Protein AF-A0A8B6CR04-F1 (afdb_monomer_lite)

Organism: Mytilus galloprovincialis (NCBI:txid29158)

Foldseek 3Di:
DLVVQQPHEAAEDAPACVQPCVPPDPPDPDADEFEQVNQVRVLRHLYQEYAPEQNQYAYYDQCGPQPRPQLLSYQEYHHYNYAYDCPDPRSVVSVVVSVVRNVNHNYDHHYHHDCVSVVVVVVVVVVVVVPDD

Sequence (133 aa):
MLSSYSGKTLDIINLRGLNCPRFNSDKYPFVLTVTKDMMKYLKTVCVETLDLSDNGIVDFEENSLLSFYRPECIKHLYFKGNRFAFSKGRQIDELNTFFNKSIALKTFDYSFIPVRYWLEENAVHHNEHNSYF

InterPro domains:
  IPR001611 Leucine-rich repeat [PS51450] (46-67)

Radius of gyration: 16.38 Å; chains: 1; bounding box: 49×38×37 Å

pLDDT: mean 79.01, std 19.61, range [37.59, 98.31]

Structure (mmCIF, N/CA/C/O backbone):
data_AF-A0A8B6CR04-F1
#
_entry.id   AF-A0A8B6CR04-F1
#
loop_
_atom_site.group_PDB
_atom_site.id
_atom_site.type_symbol
_atom_site.label_atom_id
_atom_site.label_alt_id
_atom_site.label_comp_id
_atom_site.label_asym_id
_atom_site.label_entity_id
_atom_site.label_seq_id
_atom_site.pdbx_PDB_ins_code
_atom_site.Cartn_x
_atom_site.Cartn_y
_atom_site.Cartn_z
_atom_site.occupancy
_atom_site.B_iso_or_equiv
_atom_site.auth_seq_id
_atom_site.auth_comp_id
_atom_site.auth_asym_id
_atom_site.auth_atom_id
_atom_site.pdbx_PDB_model_num
ATOM 1 N N . MET A 1 1 ? -18.516 -7.086 -10.761 1.00 53.84 1 MET A N 1
ATOM 2 C CA . MET A 1 1 ? -18.515 -7.989 -9.587 1.00 53.84 1 MET A CA 1
ATOM 3 C C . MET A 1 1 ? -18.189 -7.278 -8.268 1.00 53.84 1 MET A C 1
ATOM 5 O O . MET A 1 1 ? -18.825 -7.608 -7.284 1.00 53.84 1 MET A O 1
ATOM 9 N N . LEU A 1 2 ? -17.300 -6.269 -8.217 1.00 52.94 2 LEU A N 1
ATOM 10 C CA . LEU A 1 2 ? -17.038 -5.504 -6.975 1.00 52.94 2 LEU A CA 1
ATOM 11 C C . LEU A 1 2 ? -18.109 -4.452 -6.612 1.00 52.94 2 LEU A C 1
ATOM 13 O O . LEU A 1 2 ? -18.247 -4.100 -5.445 1.00 52.94 2 LEU A O 1
ATOM 17 N N . SER A 1 3 ? -18.910 -3.979 -7.575 1.00 57.25 3 SER A N 1
ATOM 18 C CA . SER A 1 3 ? -19.979 -2.989 -7.337 1.00 57.25 3 SER A CA 1
ATOM 19 C C . SER A 1 3 ? -21.050 -3.457 -6.342 1.00 57.25 3 SER A C 1
ATOM 21 O O . SER A 1 3 ? -21.649 -2.636 -5.655 1.00 57.25 3 SER A O 1
ATOM 23 N N . SER A 1 4 ? -21.258 -4.771 -6.215 1.00 57.81 4 SER A N 1
ATOM 24 C CA . SER A 1 4 ? -22.208 -5.387 -5.277 1.00 57.81 4 SER A CA 1
ATOM 25 C C . SER A 1 4 ? -21.787 -5.286 -3.802 1.00 57.81 4 SER A C 1
ATOM 27 O O . SER A 1 4 ? -22.583 -5.606 -2.921 1.00 57.81 4 SER A O 1
ATOM 29 N N . TYR A 1 5 ? -20.554 -4.847 -3.529 1.00 60.06 5 TYR A N 1
ATOM 30 C CA . TYR A 1 5 ? -20.002 -4.678 -2.180 1.00 60.06 5 TYR A CA 1
ATOM 31 C C . TYR A 1 5 ? -19.944 -3.213 -1.733 1.00 60.06 5 TYR A C 1
ATOM 33 O O . TYR A 1 5 ? -19.419 -2.913 -0.663 1.00 60.06 5 TYR A O 1
ATOM 41 N N . SER A 1 6 ? -20.517 -2.296 -2.519 1.00 53.75 6 SER A N 1
ATOM 42 C CA . SER A 1 6 ? -20.667 -0.897 -2.119 1.00 53.75 6 SER A CA 1
ATOM 43 C C . SER A 1 6 ? -21.436 -0.806 -0.793 1.00 53.75 6 SER A C 1
ATOM 45 O O . SER A 1 6 ? -22.587 -1.231 -0.711 1.00 53.75 6 SER A O 1
ATOM 47 N N . GLY A 1 7 ? -20.793 -0.272 0.249 1.00 58.25 7 GLY A N 1
ATOM 48 C CA . GLY A 1 7 ? -21.368 -0.134 1.594 1.00 58.25 7 GLY A CA 1
ATOM 49 C C . GLY A 1 7 ? -21.205 -1.347 2.520 1.00 58.25 7 GLY A C 1
ATOM 50 O O . GLY A 1 7 ? -21.693 -1.301 3.646 1.00 58.25 7 GLY A O 1
ATOM 51 N N . LYS A 1 8 ? -20.519 -2.414 2.089 1.00 69.25 8 LYS A N 1
ATOM 52 C CA . LYS A 1 8 ? -20.172 -3.564 2.939 1.00 69.25 8 LYS A CA 1
ATOM 53 C C . LYS A 1 8 ? -18.680 -3.566 3.262 1.00 69.25 8 LYS A C 1
ATOM 55 O O . LYS A 1 8 ? -17.863 -3.217 2.411 1.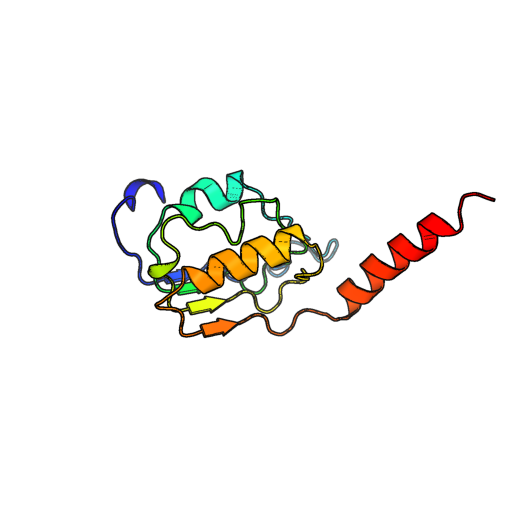00 69.25 8 LYS A O 1
ATOM 60 N N . THR A 1 9 ? -18.344 -3.988 4.478 1.00 79.75 9 THR A N 1
ATOM 61 C CA . THR A 1 9 ? -16.960 -4.281 4.856 1.00 79.75 9 THR A CA 1
ATOM 62 C C . THR A 1 9 ? -16.569 -5.647 4.306 1.00 79.75 9 THR A C 1
ATOM 64 O O . THR A 1 9 ? -17.324 -6.609 4.453 1.00 79.75 9 THR A O 1
ATOM 67 N N . LEU A 1 10 ? -15.417 -5.726 3.648 1.00 88.19 10 LEU A N 1
ATOM 68 C CA . LEU A 1 10 ? -14.794 -6.979 3.235 1.00 88.19 10 LEU A CA 1
ATOM 69 C C . LEU A 1 10 ? -13.610 -7.295 4.142 1.00 88.19 10 LEU A C 1
ATOM 71 O O . LEU A 1 10 ? -12.772 -6.432 4.391 1.00 88.19 10 LEU A O 1
ATOM 75 N N . ASP A 1 11 ? -13.499 -8.548 4.571 1.00 91.75 11 ASP A N 1
ATOM 76 C CA . ASP A 1 11 ? -12.387 -8.966 5.427 1.00 91.75 11 ASP A CA 1
ATOM 77 C C . ASP A 1 11 ? -11.064 -8.941 4.649 1.00 91.75 11 ASP A C 1
ATOM 79 O O . ASP A 1 11 ? -10.075 -8.360 5.095 1.00 91.75 11 ASP A O 1
ATOM 83 N N . ILE A 1 12 ? -11.051 -9.536 3.451 1.00 93.38 12 ILE A N 1
ATOM 84 C CA . ILE A 1 12 ? -9.856 -9.676 2.615 1.00 93.38 12 ILE A CA 1
ATOM 85 C C . ILE A 1 12 ? -10.182 -9.403 1.145 1.00 93.38 12 ILE A C 1
ATOM 87 O O . ILE A 1 12 ? -11.117 -9.968 0.576 1.00 93.38 12 ILE A O 1
ATOM 91 N N . ILE A 1 13 ? -9.322 -8.613 0.506 1.00 92.31 13 ILE A N 1
ATOM 92 C CA . ILE A 1 13 ? -9.114 -8.604 -0.940 1.00 92.31 13 ILE A CA 1
ATOM 93 C C . ILE A 1 13 ? -7.669 -9.038 -1.186 1.00 92.31 13 ILE A C 1
ATOM 95 O O . ILE A 1 13 ? -6.726 -8.336 -0.825 1.00 92.31 13 ILE A O 1
ATOM 99 N N . ASN A 1 14 ? -7.501 -10.205 -1.804 1.00 91.62 14 ASN A N 1
ATOM 100 C CA . ASN A 1 14 ? -6.194 -10.754 -2.137 1.00 91.62 14 ASN A CA 1
ATOM 101 C C . ASN A 1 14 ? -6.006 -10.757 -3.655 1.00 91.62 14 ASN A C 1
ATOM 103 O O . ASN A 1 14 ? -6.642 -11.534 -4.365 1.00 91.62 14 ASN A O 1
ATOM 107 N N . LEU A 1 15 ? -5.135 -9.873 -4.134 1.00 91.06 15 LEU A N 1
ATOM 108 C CA . LEU A 1 15 ? -4.731 -9.752 -5.533 1.00 91.06 15 LEU A CA 1
ATOM 109 C C . LEU A 1 15 ? -3.242 -10.081 -5.691 1.00 91.06 15 LEU A C 1
ATOM 111 O O . LEU A 1 15 ? -2.597 -9.612 -6.627 1.00 91.06 15 LEU A O 1
ATOM 115 N N . ARG A 1 16 ? -2.670 -10.857 -4.767 1.00 89.94 16 ARG A N 1
ATOM 116 C CA . ARG A 1 16 ? -1.260 -11.226 -4.788 1.00 89.94 16 ARG A CA 1
ATOM 117 C C . ARG A 1 16 ? -0.906 -12.013 -6.044 1.00 89.94 16 ARG A C 1
ATOM 119 O O . ARG A 1 16 ? -1.552 -13.011 -6.357 1.00 89.94 16 ARG A O 1
ATOM 126 N N . GLY A 1 17 ? 0.173 -11.610 -6.711 1.00 84.69 17 GLY A N 1
ATOM 127 C CA . GLY A 1 17 ? 0.755 -12.374 -7.812 1.00 84.69 17 GLY A CA 1
ATOM 128 C C . GLY A 1 17 ? -0.160 -12.555 -9.023 1.00 84.69 17 GLY A C 1
ATOM 129 O O . GLY A 1 17 ? 0.092 -13.451 -9.827 1.00 84.69 17 GLY A O 1
ATOM 130 N N . LEU A 1 18 ? -1.195 -11.722 -9.191 1.00 80.69 18 LEU A N 1
ATOM 131 C CA . LEU A 1 18 ? -2.033 -11.751 -10.395 1.00 80.69 18 LEU A CA 1
ATOM 132 C C . LEU A 1 18 ? -1.219 -11.459 -11.654 1.00 80.69 18 LEU A C 1
ATOM 134 O O . LEU A 1 18 ? -1.527 -11.968 -12.726 1.00 80.69 18 LEU A O 1
ATOM 138 N N . ASN A 1 19 ? -0.155 -10.673 -11.504 1.00 71.12 19 ASN A N 1
ATOM 139 C CA . ASN A 1 19 ? 0.769 -10.333 -12.576 1.00 71.12 19 ASN A CA 1
ATOM 140 C C . ASN A 1 19 ? 2.071 -11.170 -12.534 1.00 71.12 19 ASN A C 1
ATOM 142 O O . ASN A 1 19 ? 3.114 -10.736 -13.021 1.00 71.12 19 ASN A O 1
ATOM 146 N N . CYS A 1 20 ? 2.050 -12.350 -11.895 1.00 60.69 20 CYS A N 1
ATOM 147 C CA . CYS A 1 20 ? 3.226 -13.207 -11.723 1.00 60.69 20 CYS A CA 1
ATOM 148 C C . CYS A 1 20 ? 3.532 -14.041 -12.993 1.00 60.69 20 CYS A C 1
ATOM 150 O O . CYS A 1 20 ? 2.633 -14.694 -13.531 1.00 60.69 20 CYS A O 1
ATOM 152 N N . PRO A 1 21 ? 4.805 -14.129 -13.436 1.00 52.44 21 PRO A N 1
ATOM 153 C CA . PRO A 1 21 ? 5.215 -14.842 -14.656 1.00 52.44 21 PRO A CA 1
ATOM 154 C C . PRO A 1 21 ? 4.994 -16.362 -14.640 1.00 52.44 21 PRO A C 1
ATOM 156 O O . PRO A 1 21 ? 5.101 -16.998 -15.683 1.00 52.44 21 PRO A O 1
ATOM 159 N N . ARG A 1 22 ? 4.597 -16.974 -13.511 1.00 51.34 22 ARG A N 1
ATOM 160 C CA . ARG A 1 22 ? 4.182 -18.392 -13.510 1.00 51.34 22 ARG A CA 1
ATOM 161 C C . ARG A 1 22 ? 3.010 -18.682 -14.463 1.00 51.34 22 ARG A C 1
ATOM 163 O O . ARG A 1 22 ? 2.801 -19.843 -14.795 1.00 51.34 22 ARG A O 1
ATOM 170 N N . PHE A 1 23 ? 2.280 -17.656 -14.910 1.00 48.47 23 PHE A N 1
ATOM 171 C CA . PHE A 1 23 ? 1.161 -17.776 -15.848 1.00 48.47 23 PHE A CA 1
ATOM 172 C C . PHE A 1 23 ? 1.411 -17.161 -17.238 1.00 48.47 23 PHE A C 1
ATOM 174 O O . PHE A 1 23 ? 0.575 -17.356 -18.112 1.00 48.47 23 PHE A O 1
ATOM 181 N N . ASN A 1 24 ? 2.528 -16.457 -17.479 1.00 46.66 24 ASN A N 1
ATOM 182 C CA . ASN A 1 24 ? 2.846 -15.844 -18.777 1.00 46.66 24 ASN 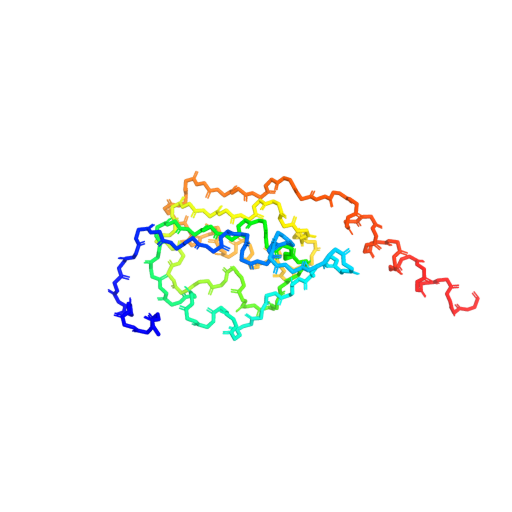A CA 1
ATOM 183 C C . ASN A 1 24 ? 4.369 -15.790 -19.010 1.00 46.66 24 ASN A C 1
ATOM 185 O O . ASN A 1 24 ? 5.117 -15.315 -18.163 1.00 46.66 24 ASN A O 1
ATOM 189 N N . SER A 1 25 ? 4.794 -16.285 -20.176 1.00 45.66 25 SER A N 1
ATOM 190 C CA . SER A 1 25 ? 6.168 -16.626 -20.593 1.00 45.66 25 SER A CA 1
ATOM 191 C C . SER A 1 25 ? 7.294 -15.643 -20.220 1.00 45.66 25 SER A C 1
ATOM 193 O O . SER A 1 25 ? 7.130 -14.430 -20.342 1.00 45.66 25 SER A O 1
ATOM 195 N N . ASP A 1 26 ? 8.480 -16.204 -19.948 1.00 48.88 26 ASP A N 1
ATOM 196 C CA . ASP A 1 26 ? 9.747 -15.621 -19.445 1.00 48.88 26 ASP A CA 1
ATOM 197 C C . ASP A 1 26 ? 10.379 -14.436 -20.213 1.00 48.88 26 ASP A C 1
ATOM 199 O O . ASP A 1 26 ? 11.511 -14.043 -19.932 1.00 48.88 26 ASP A O 1
ATOM 203 N N . LYS A 1 27 ? 9.703 -13.850 -21.203 1.00 46.59 27 LYS A N 1
ATOM 204 C CA . LYS A 1 27 ? 10.323 -12.890 -22.131 1.00 46.59 27 LYS A CA 1
ATOM 205 C C . LYS A 1 27 ? 10.173 -11.416 -21.749 1.00 46.59 27 LYS A C 1
ATOM 207 O O . LYS A 1 27 ? 10.882 -10.589 -22.312 1.00 46.59 27 LYS A O 1
ATOM 212 N N . TYR A 1 28 ? 9.312 -11.088 -20.784 1.00 50.25 28 TYR A N 1
ATOM 213 C CA . TYR A 1 28 ? 9.160 -9.728 -20.259 1.00 50.25 28 TYR A CA 1
ATOM 214 C C . TYR A 1 28 ? 8.880 -9.772 -18.752 1.00 50.25 28 TYR A C 1
ATOM 216 O O . TYR A 1 28 ? 7.888 -10.381 -18.346 1.00 50.25 28 TYR A O 1
ATOM 224 N N . PRO A 1 29 ? 9.693 -9.126 -17.894 1.00 57.50 29 PRO A N 1
ATOM 225 C CA . PRO A 1 29 ? 9.288 -8.889 -16.518 1.00 57.50 29 PRO A CA 1
ATOM 226 C C . PRO A 1 29 ? 8.130 -7.890 -16.569 1.00 57.50 29 PRO A C 1
ATOM 228 O O . PRO A 1 29 ? 8.362 -6.703 -16.767 1.00 57.50 29 PRO A O 1
ATOM 231 N N . PHE A 1 30 ? 6.887 -8.365 -16.474 1.00 66.19 30 PHE A N 1
ATOM 232 C CA . PHE A 1 30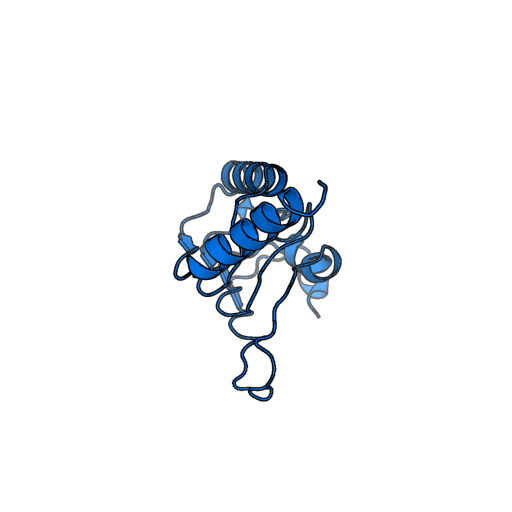 ? 5.720 -7.488 -16.525 1.00 66.19 30 PHE A CA 1
ATOM 233 C C . PHE A 1 30 ? 5.849 -6.396 -15.456 1.00 66.19 30 PHE A C 1
ATOM 235 O O . PHE A 1 30 ? 5.959 -6.678 -14.261 1.00 66.19 30 PHE A O 1
ATOM 242 N N . VAL A 1 31 ? 5.879 -5.150 -15.920 1.00 77.50 31 VAL A N 1
ATOM 243 C CA . VAL A 1 31 ? 5.882 -3.946 -15.094 1.00 77.50 31 VAL A CA 1
ATOM 244 C C . VAL A 1 31 ? 4.493 -3.335 -15.146 1.00 77.50 31 VAL A C 1
ATOM 246 O O . VAL A 1 31 ? 3.872 -3.280 -16.207 1.00 77.50 31 VAL A O 1
ATOM 249 N N . LEU A 1 32 ? 3.989 -2.914 -13.994 1.00 85.88 32 LEU A N 1
ATOM 250 C CA . LEU A 1 32 ? 2.640 -2.385 -13.863 1.00 85.88 32 LEU A CA 1
ATOM 251 C C . LEU A 1 32 ? 2.682 -0.983 -13.265 1.00 85.88 32 LEU A C 1
ATOM 253 O O . LEU A 1 32 ? 3.206 -0.788 -12.170 1.00 85.88 32 LEU A O 1
ATOM 257 N N . THR A 1 33 ? 2.086 -0.022 -13.962 1.00 90.94 33 THR A N 1
ATOM 258 C CA . THR A 1 33 ? 1.748 1.275 -13.374 1.00 90.94 33 THR A CA 1
ATOM 259 C C . THR A 1 33 ? 0.287 1.238 -12.959 1.00 90.94 33 THR A C 1
ATOM 261 O O . THR A 1 33 ? -0.588 1.031 -13.798 1.00 90.94 33 THR A O 1
ATOM 264 N N . VAL A 1 34 ? 0.012 1.403 -11.666 1.00 92.69 34 VAL A N 1
ATOM 265 C CA . VAL A 1 34 ? -1.368 1.398 -11.162 1.00 92.69 34 VAL A CA 1
ATOM 266 C C . VAL A 1 34 ? -2.064 2.689 -11.579 1.00 92.69 34 VAL A C 1
ATOM 268 O O . VAL A 1 34 ? -1.602 3.779 -11.248 1.00 92.69 34 VAL A O 1
ATOM 271 N N . THR A 1 35 ? -3.189 2.574 -12.281 1.00 94.75 35 THR A N 1
ATOM 272 C CA . THR A 1 35 ? -3.962 3.731 -12.749 1.00 94.75 35 THR A CA 1
ATOM 273 C C . THR A 1 35 ? -5.168 4.023 -11.858 1.00 94.75 35 THR A C 1
ATOM 275 O O . THR A 1 35 ? -5.627 3.176 -11.078 1.00 94.75 35 THR A O 1
ATOM 278 N N . LYS A 1 36 ? -5.735 5.227 -11.993 1.00 93.94 36 LYS A N 1
ATOM 279 C CA . LYS A 1 36 ? -7.004 5.600 -11.343 1.00 93.94 36 LYS A CA 1
ATOM 280 C C . LYS A 1 36 ? -8.133 4.640 -11.711 1.00 93.94 36 LYS A C 1
ATOM 282 O O . LYS A 1 36 ? -8.915 4.268 -10.836 1.00 93.94 36 LYS A O 1
ATOM 287 N N . ASP A 1 37 ? -8.197 4.213 -12.970 1.00 93.75 37 ASP A N 1
ATOM 288 C CA . ASP A 1 37 ? -9.250 3.322 -13.463 1.00 93.75 37 ASP A CA 1
ATOM 289 C C . ASP A 1 37 ? -9.156 1.922 -12.857 1.00 93.75 37 ASP A C 1
ATOM 291 O O . ASP A 1 37 ? -10.173 1.373 -12.428 1.00 93.75 37 ASP A O 1
ATOM 295 N N . MET A 1 38 ? -7.943 1.376 -12.718 1.00 91.94 38 MET A N 1
ATOM 296 C CA . MET A 1 38 ? -7.727 0.095 -12.034 1.00 91.94 38 MET A CA 1
ATOM 297 C C . MET A 1 38 ? -8.201 0.141 -10.577 1.00 91.94 38 MET A C 1
ATOM 299 O O . MET A 1 38 ? -8.788 -0.814 -10.067 1.00 91.94 38 MET A O 1
ATOM 303 N N . MET A 1 39 ? -7.981 1.275 -9.912 1.00 92.69 39 MET A N 1
ATOM 304 C CA . MET A 1 39 ? -8.317 1.473 -8.505 1.00 92.69 39 MET A CA 1
ATOM 305 C C . MET A 1 39 ? -9.747 1.981 -8.274 1.00 92.69 39 MET A C 1
ATOM 307 O O . MET A 1 39 ? -10.194 2.014 -7.125 1.00 92.69 39 MET A O 1
ATOM 311 N N . LYS A 1 40 ? -10.488 2.347 -9.330 1.00 90.31 40 LYS A N 1
ATOM 312 C CA . LYS A 1 40 ? -11.806 3.004 -9.252 1.00 90.31 40 LYS A CA 1
ATOM 313 C C . LYS A 1 40 ? -12.770 2.293 -8.310 1.00 90.31 40 LYS A C 1
ATOM 315 O O . LYS A 1 40 ? -13.440 2.944 -7.517 1.00 90.31 40 LYS A O 1
ATOM 320 N N . TYR A 1 41 ? -12.826 0.964 -8.383 1.00 86.19 41 TYR A N 1
ATOM 321 C CA . TYR A 1 41 ? -13.679 0.170 -7.501 1.00 86.19 41 TYR A CA 1
ATOM 322 C C . TYR A 1 41 ? -13.020 -0.097 -6.153 1.00 86.19 41 TYR A C 1
ATOM 324 O O . TYR A 1 41 ? -13.645 0.120 -5.117 1.00 86.19 41 TYR A O 1
ATOM 332 N N . LEU A 1 42 ? -11.757 -0.523 -6.156 1.00 88.00 42 LEU A N 1
ATOM 333 C CA . LEU A 1 42 ? -11.043 -0.919 -4.945 1.00 88.00 42 LEU A CA 1
ATOM 334 C C . LEU A 1 42 ? -11.000 0.203 -3.895 1.00 88.00 42 LEU A C 1
ATOM 336 O O . LEU A 1 42 ? -11.223 -0.052 -2.717 1.00 88.00 42 LEU A O 1
ATOM 340 N N . LYS A 1 43 ? -10.826 1.460 -4.320 1.00 89.62 43 LYS A N 1
ATOM 341 C CA . LYS A 1 43 ? -10.788 2.625 -3.420 1.00 89.62 43 LYS A CA 1
ATOM 342 C C . LYS A 1 43 ? -12.103 2.908 -2.697 1.00 89.62 43 LYS A C 1
ATOM 344 O O . LYS A 1 43 ? -12.086 3.619 -1.697 1.00 89.62 43 LYS A O 1
ATOM 349 N N . THR A 1 44 ? -13.227 2.404 -3.205 1.00 89.38 44 THR A N 1
ATOM 350 C CA . THR A 1 44 ? -14.562 2.650 -2.629 1.00 89.38 44 THR A CA 1
ATOM 351 C C . THR A 1 44 ? -14.961 1.614 -1.581 1.00 89.38 44 THR A C 1
ATOM 353 O O . THR A 1 44 ? -15.895 1.848 -0.815 1.00 89.38 44 THR A O 1
ATOM 356 N N . VAL A 1 45 ? -14.267 0.475 -1.541 1.00 88.00 45 VAL A N 1
ATOM 357 C CA . VAL A 1 45 ? -14.588 -0.637 -0.648 1.00 88.00 45 VAL A CA 1
ATOM 358 C C . VAL A 1 45 ? -13.936 -0.415 0.714 1.00 88.00 45 VAL A C 1
ATOM 360 O O . VAL A 1 45 ? -12.753 -0.095 0.807 1.00 88.00 45 VAL A O 1
ATOM 363 N N . CYS A 1 46 ? -14.708 -0.618 1.779 1.00 91.06 46 CYS A N 1
ATOM 364 C CA . CYS A 1 46 ? -14.174 -0.730 3.131 1.00 91.06 46 CYS A CA 1
ATOM 365 C C . CYS A 1 46 ? -13.591 -2.141 3.279 1.00 91.06 46 CYS A C 1
ATOM 367 O O . CYS A 1 46 ? -14.343 -3.108 3.347 1.00 91.06 46 CYS A O 1
ATOM 369 N N . VAL A 1 47 ? -12.268 -2.281 3.244 1.00 93.50 47 VAL A N 1
ATOM 370 C CA . VAL A 1 47 ? -11.589 -3.582 3.325 1.00 93.50 47 VAL A CA 1
ATOM 371 C C . VAL A 1 47 ? -10.637 -3.602 4.511 1.00 93.50 47 VAL A C 1
ATOM 373 O O . VAL A 1 47 ? -9.906 -2.636 4.713 1.00 93.50 47 VAL A O 1
ATOM 376 N N . GLU A 1 48 ? -10.636 -4.685 5.290 1.00 96.44 48 GLU A N 1
ATOM 377 C CA . GLU A 1 48 ? -9.722 -4.815 6.428 1.00 96.44 48 GLU A CA 1
ATOM 378 C C . GLU A 1 48 ? -8.313 -5.215 5.991 1.00 96.44 48 GLU A C 1
ATOM 380 O O . GLU A 1 48 ? -7.328 -4.683 6.503 1.00 96.44 48 GLU A O 1
ATOM 385 N N . THR A 1 49 ? -8.208 -6.128 5.028 1.00 97.31 49 THR A N 1
ATOM 386 C CA . THR A 1 49 ? -6.932 -6.612 4.501 1.00 97.31 49 THR A CA 1
ATOM 387 C C . THR A 1 49 ? -6.877 -6.480 2.988 1.00 97.31 49 THR A C 1
ATOM 389 O O . THR A 1 49 ? -7.677 -7.084 2.273 1.00 97.31 49 THR A O 1
ATOM 392 N N . LEU A 1 50 ? -5.887 -5.742 2.493 1.00 96.12 50 LEU A N 1
ATOM 393 C CA . LEU A 1 50 ? -5.584 -5.633 1.073 1.00 96.12 50 LEU A CA 1
ATOM 394 C C . LEU A 1 50 ? -4.176 -6.159 0.791 1.00 96.12 50 LEU A C 1
ATOM 396 O O . LEU A 1 50 ? -3.187 -5.608 1.275 1.00 96.12 50 LEU A O 1
ATOM 400 N N . ASP A 1 51 ? -4.092 -7.205 -0.029 1.00 96.25 51 ASP A N 1
ATOM 401 C CA . ASP A 1 51 ? -2.825 -7.776 -0.485 1.00 96.25 51 ASP A CA 1
ATOM 402 C C . ASP A 1 51 ? -2.635 -7.538 -1.990 1.00 96.25 51 ASP A C 1
ATOM 404 O O . ASP A 1 51 ? -3.325 -8.139 -2.815 1.00 96.25 51 ASP A O 1
ATOM 408 N N . LEU A 1 52 ? -1.702 -6.646 -2.339 1.00 93.75 52 LEU A N 1
ATOM 409 C CA . LEU A 1 52 ? -1.250 -6.382 -3.711 1.00 93.75 52 LEU A CA 1
ATOM 410 C C . LEU A 1 52 ? 0.198 -6.849 -3.931 1.00 93.75 52 LEU A C 1
ATOM 412 O O . LEU A 1 52 ? 0.884 -6.348 -4.828 1.00 93.75 52 LEU A O 1
ATOM 416 N N . SER A 1 53 ? 0.685 -7.780 -3.114 1.00 91.81 53 SER A N 1
ATOM 417 C CA . SER A 1 53 ? 2.068 -8.252 -3.176 1.00 91.81 53 SER A CA 1
ATOM 418 C C . SER A 1 53 ? 2.403 -8.918 -4.512 1.00 91.81 53 SER A C 1
ATOM 420 O O . SER A 1 53 ? 1.541 -9.501 -5.171 1.00 91.81 53 SER A O 1
ATOM 422 N N . ASP A 1 54 ? 3.684 -8.900 -4.877 1.00 87.69 54 ASP A N 1
ATOM 423 C CA . ASP A 1 54 ? 4.243 -9.682 -5.989 1.00 87.69 54 ASP A CA 1
ATOM 424 C C . ASP A 1 54 ? 3.581 -9.419 -7.365 1.00 87.69 54 ASP A C 1
ATOM 426 O O . ASP A 1 54 ? 3.498 -10.317 -8.203 1.00 87.69 54 ASP A O 1
ATOM 430 N N . ASN A 1 55 ? 3.105 -8.194 -7.623 1.00 87.25 55 ASN A N 1
ATOM 431 C CA . ASN A 1 55 ? 2.424 -7.826 -8.877 1.00 87.25 55 ASN A CA 1
ATOM 432 C C . ASN A 1 55 ? 3.305 -7.065 -9.879 1.00 87.25 55 ASN A C 1
ATOM 434 O O . ASN A 1 55 ? 2.822 -6.631 -10.926 1.00 87.25 55 ASN A O 1
ATOM 438 N N . GLY A 1 56 ? 4.590 -6.870 -9.576 1.00 85.25 56 GLY A N 1
ATOM 439 C CA . GLY A 1 56 ? 5.485 -6.119 -10.456 1.00 85.25 56 GLY A CA 1
ATOM 440 C C . GLY A 1 56 ? 5.081 -4.650 -10.617 1.00 85.25 56 GLY A C 1
ATOM 441 O O . GLY A 1 56 ? 5.350 -4.057 -11.659 1.00 85.25 56 GLY A O 1
ATOM 442 N N . ILE A 1 57 ? 4.425 -4.056 -9.613 1.00 88.88 57 ILE A N 1
ATOM 443 C CA . ILE A 1 57 ? 4.075 -2.631 -9.632 1.00 88.88 57 ILE A CA 1
ATOM 444 C C . ILE A 1 57 ? 5.365 -1.808 -9.584 1.00 88.88 57 ILE A C 1
ATOM 446 O O . ILE A 1 57 ? 6.177 -2.014 -8.683 1.00 88.88 57 ILE A O 1
ATOM 450 N N . VAL A 1 58 ? 5.555 -0.897 -10.538 1.00 87.69 58 VAL A N 1
ATOM 451 C CA . VAL A 1 58 ? 6.750 -0.034 -10.650 1.00 87.69 58 VAL A CA 1
ATOM 452 C C . VAL A 1 58 ? 6.450 1.444 -10.409 1.00 87.69 58 VAL A C 1
ATOM 454 O O . VAL A 1 58 ? 7.335 2.174 -9.982 1.00 87.69 58 VAL A O 1
ATOM 457 N N . ASP A 1 59 ? 5.206 1.879 -10.618 1.00 89.69 59 ASP A N 1
ATOM 458 C CA . ASP A 1 59 ? 4.735 3.234 -10.311 1.00 89.69 59 ASP A CA 1
ATOM 459 C C . ASP A 1 59 ? 3.203 3.223 -10.127 1.00 89.69 59 ASP A C 1
ATOM 461 O O . ASP A 1 59 ? 2.533 2.201 -10.312 1.00 89.69 59 ASP A O 1
ATOM 465 N N . PHE A 1 60 ? 2.630 4.365 -9.768 1.00 92.94 60 PHE A N 1
ATOM 466 C CA . PHE A 1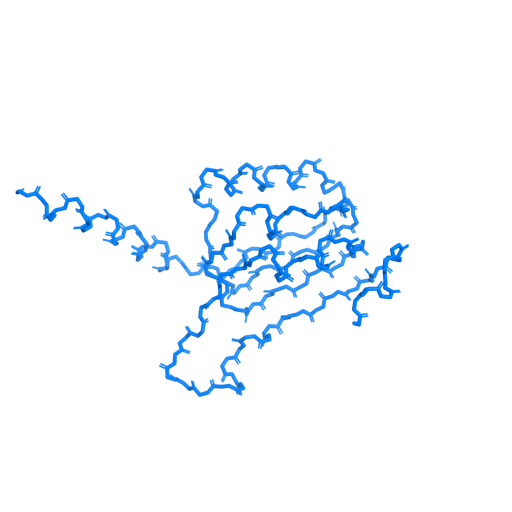 60 ? 1.196 4.590 -9.694 1.00 92.94 60 PHE A CA 1
ATOM 467 C C . PHE A 1 60 ? 0.838 6.047 -10.021 1.00 92.94 60 PHE A C 1
ATOM 469 O O . PHE A 1 60 ? 1.551 6.999 -9.681 1.00 92.94 60 PHE A O 1
ATOM 476 N N . GLU A 1 61 ? -0.290 6.228 -10.705 1.00 94.38 61 GLU A N 1
ATOM 477 C CA . GLU A 1 61 ? -0.851 7.540 -11.020 1.00 94.38 61 GLU A CA 1
ATOM 478 C C . GLU A 1 61 ? -1.210 8.303 -9.747 1.00 94.38 61 GLU A C 1
ATOM 480 O O . GLU A 1 61 ? -1.513 7.712 -8.710 1.00 94.38 61 GLU A O 1
ATOM 485 N N . GLU A 1 62 ? -1.222 9.629 -9.825 1.00 92.12 62 GLU A N 1
ATOM 486 C CA . GLU A 1 62 ? -1.699 10.449 -8.716 1.00 92.12 62 GLU A CA 1
ATOM 487 C C . GLU A 1 62 ? -3.144 10.085 -8.365 1.00 92.12 62 GLU A C 1
ATOM 489 O O . GLU A 1 62 ? -3.959 9.782 -9.238 1.00 92.12 62 GLU A O 1
ATOM 494 N N . ASN A 1 63 ? -3.488 10.147 -7.090 1.00 91.81 63 ASN A N 1
ATOM 495 C CA . ASN A 1 63 ? -4.805 9.834 -6.579 1.00 91.81 63 ASN A CA 1
ATOM 496 C C . ASN A 1 63 ? -5.269 8.406 -6.923 1.00 91.81 63 ASN A C 1
ATOM 498 O O . ASN A 1 63 ? -6.457 8.196 -7.193 1.00 91.81 63 ASN A O 1
ATOM 502 N N . SER A 1 64 ? -4.372 7.414 -6.940 1.00 94.19 64 SER A N 1
ATOM 503 C CA . SER A 1 64 ? -4.704 6.013 -7.252 1.00 94.19 64 SER A CA 1
ATOM 504 C C . SER A 1 64 ? -4.466 5.079 -6.057 1.00 94.19 64 SER A C 1
ATOM 506 O O . SER A 1 64 ? -5.377 4.894 -5.247 1.00 94.19 64 SER A O 1
ATOM 508 N N . LEU A 1 65 ? -3.267 4.510 -5.931 1.00 94.06 65 LEU A N 1
ATOM 509 C CA . LEU A 1 65 ? -2.920 3.394 -5.050 1.00 94.06 65 LEU A CA 1
ATOM 510 C C . LEU A 1 65 ? -3.090 3.689 -3.551 1.00 94.06 65 LEU A C 1
ATOM 512 O O . LEU A 1 65 ? -3.357 2.767 -2.787 1.00 94.06 65 LEU A O 1
ATOM 516 N N . LEU A 1 66 ? -2.963 4.952 -3.136 1.00 93.88 66 LEU A N 1
ATOM 517 C CA . LEU A 1 66 ? -3.002 5.366 -1.727 1.00 93.88 66 LEU A CA 1
ATOM 518 C C . LEU A 1 66 ? -4.230 6.208 -1.352 1.00 93.88 66 LEU A C 1
ATOM 520 O O . LEU A 1 66 ? -4.391 6.603 -0.200 1.00 93.88 66 LEU A O 1
ATOM 524 N N . SER A 1 67 ? -5.136 6.478 -2.290 1.00 93.19 67 SER A N 1
ATOM 525 C CA . SER A 1 67 ? -6.202 7.473 -2.086 1.00 93.19 67 SER A CA 1
ATOM 526 C C . SER A 1 67 ? -7.570 6.854 -1.809 1.00 93.19 67 SER A C 1
ATOM 528 O O . SER A 1 67 ? -8.573 7.264 -2.397 1.00 93.19 67 SER A O 1
ATOM 530 N N . PHE A 1 68 ? -7.621 5.835 -0.953 1.00 93.25 68 PHE A N 1
ATOM 531 C CA . PHE A 1 68 ? -8.862 5.158 -0.565 1.00 93.25 68 PHE A CA 1
ATOM 532 C C . PHE A 1 68 ? -9.897 6.147 -0.008 1.00 93.25 68 PHE A C 1
ATOM 534 O O . PHE A 1 68 ? -9.549 7.131 0.642 1.00 93.25 68 PHE A O 1
ATOM 541 N N . TYR A 1 69 ? -11.183 5.884 -0.251 1.00 93.06 69 TYR A N 1
ATOM 542 C CA . TYR A 1 69 ? -12.278 6.684 0.311 1.00 93.06 69 TYR A CA 1
ATOM 543 C C . TYR A 1 69 ? -12.528 6.355 1.780 1.00 93.06 69 TYR A C 1
ATOM 545 O O . TYR A 1 69 ? -12.987 7.218 2.522 1.00 93.06 69 TYR A O 1
ATOM 553 N N . ARG A 1 70 ? -12.229 5.113 2.179 1.00 92.38 70 ARG A N 1
ATOM 554 C CA . ARG A 1 70 ? -12.402 4.591 3.539 1.00 92.38 70 ARG A CA 1
ATOM 555 C C . ARG A 1 70 ? -11.094 3.970 4.076 1.00 92.38 70 ARG A C 1
ATOM 557 O O . ARG A 1 70 ? -11.081 2.780 4.400 1.00 92.38 70 ARG A O 1
ATOM 564 N N . PRO A 1 71 ? -9.964 4.706 4.096 1.00 94.62 71 PRO A N 1
ATOM 565 C CA . PRO A 1 71 ? -8.673 4.169 4.539 1.00 94.62 71 PRO A CA 1
ATOM 566 C C . PRO A 1 71 ? -8.697 3.720 6.008 1.00 94.62 71 PRO A C 1
ATOM 568 O O . PRO A 1 71 ? -7.947 2.828 6.386 1.00 94.62 71 PRO A O 1
ATOM 571 N N . GLU A 1 72 ? -9.603 4.263 6.825 1.00 95.06 72 GLU A N 1
ATOM 572 C CA . GLU A 1 72 ? -9.798 3.866 8.220 1.00 95.06 72 GLU A CA 1
ATOM 573 C C . GLU A 1 72 ? -10.259 2.413 8.394 1.00 95.06 72 GLU A C 1
ATOM 575 O O . GLU A 1 72 ? -10.176 1.881 9.496 1.00 95.06 72 GLU A O 1
ATOM 580 N N . CYS A 1 73 ? -10.738 1.763 7.329 1.00 94.81 73 CYS A N 1
ATOM 581 C CA . CYS A 1 73 ? -11.092 0.348 7.360 1.00 94.81 73 CYS A CA 1
ATOM 582 C C . CYS A 1 73 ? -9.868 -0.573 7.284 1.00 94.81 73 CYS A C 1
ATOM 584 O O . CYS A 1 73 ? -9.933 -1.704 7.763 1.00 94.81 73 CYS A O 1
ATOM 586 N N . ILE A 1 74 ? -8.762 -0.107 6.694 1.00 96.50 74 ILE A N 1
ATOM 587 C CA . ILE A 1 74 ? -7.603 -0.945 6.381 1.00 96.50 74 ILE A CA 1
ATOM 588 C C . ILE A 1 74 ? -6.798 -1.203 7.654 1.00 96.50 74 ILE A C 1
ATOM 590 O O . ILE A 1 74 ? -6.191 -0.302 8.229 1.00 96.50 74 ILE A O 1
ATOM 594 N N . LYS A 1 75 ? -6.755 -2.470 8.064 1.00 98.12 75 LYS A N 1
ATOM 595 C CA . LYS A 1 75 ? -5.910 -2.981 9.150 1.00 98.12 75 LYS A CA 1
ATOM 596 C C . LYS A 1 75 ? -4.591 -3.527 8.616 1.00 98.12 75 LYS A C 1
ATOM 598 O O . LYS A 1 75 ? -3.563 -3.388 9.278 1.00 98.12 75 LYS A O 1
ATOM 603 N N . HIS A 1 76 ? -4.604 -4.123 7.427 1.00 98.31 76 HIS A N 1
ATOM 604 C CA . HIS A 1 76 ? -3.435 -4.761 6.834 1.00 98.31 76 HIS A CA 1
ATOM 605 C C . HIS A 1 76 ? -3.306 -4.394 5.354 1.00 98.31 76 HIS A C 1
ATOM 607 O O . HIS A 1 76 ? -4.209 -4.658 4.561 1.00 98.31 76 HIS A O 1
ATOM 613 N N . LEU A 1 77 ? -2.174 -3.800 4.982 1.00 97.31 77 LEU A N 1
ATOM 614 C CA . LEU A 1 77 ? -1.845 -3.436 3.608 1.00 97.31 77 LEU A CA 1
ATOM 615 C C . LEU A 1 77 ? -0.500 -4.048 3.219 1.00 97.31 77 LEU A C 1
ATOM 617 O O . LEU A 1 77 ? 0.518 -3.760 3.851 1.00 97.31 77 LEU A O 1
ATOM 621 N N . TYR A 1 78 ? -0.500 -4.879 2.178 1.00 96.94 78 TYR A N 1
ATOM 622 C CA . TYR A 1 78 ? 0.696 -5.563 1.690 1.00 96.94 78 TYR A CA 1
ATOM 623 C C . TYR A 1 78 ? 1.042 -5.120 0.266 1.00 96.94 78 TYR A C 1
ATOM 625 O O . TYR A 1 78 ? 0.287 -5.350 -0.680 1.00 96.94 78 TYR A O 1
ATOM 633 N N . PHE A 1 79 ? 2.215 -4.508 0.124 1.00 93.62 79 PHE A N 1
ATOM 634 C CA . PHE A 1 79 ? 2.843 -4.102 -1.136 1.00 93.62 79 PHE A CA 1
ATOM 635 C C . PHE A 1 79 ? 4.166 -4.825 -1.403 1.00 93.62 79 PHE A C 1
ATOM 637 O O . PHE A 1 79 ? 4.838 -4.504 -2.386 1.00 93.62 79 PHE A O 1
ATOM 644 N N . LYS A 1 80 ? 4.559 -5.786 -0.562 1.00 90.75 80 LYS A N 1
ATOM 645 C CA . LYS A 1 80 ? 5.854 -6.461 -0.681 1.00 90.75 80 LYS A CA 1
ATOM 646 C C . LYS A 1 80 ? 6.087 -7.086 -2.059 1.00 90.75 80 LYS A C 1
ATOM 648 O O . LYS A 1 80 ? 5.153 -7.520 -2.735 1.00 90.75 80 LYS A O 1
ATOM 653 N N . GLY A 1 81 ? 7.350 -7.142 -2.469 1.00 85.62 81 GLY A N 1
ATOM 654 C CA . GLY A 1 81 ? 7.746 -7.757 -3.742 1.00 85.62 81 GLY A CA 1
ATOM 655 C C . GLY A 1 81 ? 7.317 -6.976 -4.992 1.00 85.62 81 GLY A C 1
ATOM 656 O O . GLY A 1 81 ? 7.490 -7.454 -6.115 1.00 85.62 81 GLY A O 1
ATOM 657 N N . ASN A 1 82 ? 6.777 -5.766 -4.825 1.00 87.44 82 ASN A N 1
ATOM 658 C CA . ASN A 1 82 ? 6.681 -4.787 -5.904 1.00 87.44 82 ASN A CA 1
ATOM 659 C C . ASN A 1 82 ? 8.007 -4.017 -6.053 1.00 87.44 82 ASN A C 1
ATOM 661 O O . ASN A 1 82 ? 8.977 -4.278 -5.344 1.00 87.44 82 ASN A O 1
ATOM 665 N N . ARG A 1 83 ? 8.096 -3.117 -7.032 1.00 84.56 83 ARG A N 1
ATOM 666 C CA . ARG A 1 83 ? 9.348 -2.453 -7.431 1.00 84.56 83 ARG A CA 1
ATOM 667 C C . ARG A 1 83 ? 9.242 -0.931 -7.525 1.00 84.56 83 ARG A C 1
ATOM 669 O O . ARG A 1 83 ? 10.114 -0.309 -8.120 1.00 84.56 83 ARG A O 1
ATOM 676 N N . PHE A 1 84 ? 8.192 -0.342 -6.962 1.00 85.62 84 PHE A N 1
ATOM 677 C CA . PHE A 1 84 ? 8.039 1.108 -6.899 1.00 85.62 84 PHE A CA 1
ATOM 678 C C . PHE A 1 84 ? 8.716 1.684 -5.656 1.00 85.62 84 PHE A C 1
ATOM 680 O O . PHE A 1 84 ? 8.900 0.985 -4.663 1.00 85.62 84 PHE A O 1
ATOM 687 N N . ALA A 1 85 ? 9.071 2.964 -5.728 1.00 83.19 85 ALA A N 1
ATOM 688 C CA . ALA A 1 85 ? 9.633 3.756 -4.646 1.00 83.19 85 ALA A CA 1
ATOM 689 C C . ALA A 1 85 ? 8.695 4.914 -4.287 1.00 83.19 85 ALA A C 1
ATOM 691 O O . ALA A 1 85 ? 8.175 5.559 -5.191 1.00 83.19 85 ALA A O 1
ATOM 692 N N . PHE A 1 86 ? 8.542 5.253 -3.003 1.00 84.44 86 PHE A N 1
ATOM 693 C CA . PHE A 1 86 ? 7.955 6.537 -2.588 1.00 84.44 86 PHE A CA 1
ATOM 694 C C . PHE A 1 86 ? 9.000 7.661 -2.670 1.00 84.44 86 PHE A C 1
ATOM 696 O O . PHE A 1 86 ? 9.426 8.202 -1.652 1.00 84.44 86 PHE A O 1
ATOM 703 N N . SER A 1 87 ? 9.479 7.959 -3.878 1.00 80.19 87 SER A N 1
ATOM 704 C CA . SER A 1 87 ? 10.550 8.939 -4.124 1.00 80.19 87 SER A CA 1
ATOM 705 C C . SER A 1 87 ? 10.035 10.272 -4.671 1.00 80.19 87 SER A C 1
ATOM 707 O O . SER A 1 87 ? 10.701 11.296 -4.534 1.00 80.19 87 SER A O 1
ATOM 709 N N . LYS A 1 88 ? 8.845 10.286 -5.281 1.00 84.38 88 LYS A N 1
ATOM 710 C CA . LYS A 1 88 ? 8.266 11.483 -5.906 1.00 84.38 88 LYS A CA 1
ATOM 711 C C . LYS A 1 88 ? 7.484 12.268 -4.851 1.00 84.38 88 LYS A C 1
ATOM 713 O O . LYS A 1 88 ? 6.691 11.676 -4.123 1.00 84.38 88 LYS A O 1
ATOM 718 N N . GLY A 1 89 ? 7.633 13.598 -4.809 1.00 86.38 89 GLY A N 1
ATOM 719 C CA . GLY A 1 89 ? 6.964 14.455 -3.810 1.00 86.38 89 GLY A CA 1
ATOM 720 C C . GLY A 1 89 ? 5.458 14.178 -3.676 1.00 86.38 89 GLY A C 1
ATOM 721 O O . GLY A 1 89 ? 4.977 13.911 -2.581 1.00 86.38 89 GLY A O 1
ATOM 722 N N . ARG A 1 90 ? 4.749 14.061 -4.811 1.00 87.12 90 ARG A N 1
ATOM 723 C CA . ARG A 1 90 ? 3.317 13.698 -4.851 1.00 87.12 90 ARG A CA 1
ATOM 724 C C . ARG A 1 90 ? 2.987 12.382 -4.132 1.00 87.12 90 ARG A C 1
ATOM 726 O O . ARG A 1 90 ? 1.965 12.269 -3.469 1.00 87.12 90 ARG A O 1
ATOM 733 N N . GLN A 1 91 ? 3.848 11.372 -4.267 1.00 89.69 91 GLN A N 1
ATOM 734 C CA . GLN A 1 91 ? 3.631 10.053 -3.675 1.00 89.69 91 GLN A CA 1
ATOM 735 C C . GLN A 1 91 ? 3.848 10.099 -2.161 1.00 89.69 91 GLN A C 1
ATOM 737 O O . GLN A 1 91 ? 3.149 9.411 -1.424 1.00 89.69 91 GLN A O 1
ATOM 742 N N . ILE A 1 92 ? 4.796 10.923 -1.704 1.00 90.75 92 ILE A N 1
ATOM 743 C CA . ILE A 1 92 ? 5.054 11.164 -0.281 1.00 90.75 92 ILE A CA 1
ATOM 744 C C . ILE A 1 92 ? 3.851 11.875 0.355 1.00 90.75 92 ILE A C 1
ATOM 746 O O . ILE A 1 92 ? 3.395 11.463 1.421 1.00 90.75 92 ILE A O 1
ATOM 750 N N . ASP A 1 93 ? 3.282 12.878 -0.316 1.00 94.06 93 ASP A N 1
ATOM 751 C CA . ASP A 1 93 ? 2.084 13.580 0.161 1.00 94.06 93 ASP A CA 1
ATOM 752 C C . ASP A 1 93 ? 0.864 12.650 0.254 1.00 94.06 93 ASP A C 1
ATOM 754 O O . ASP A 1 93 ? 0.130 12.662 1.251 1.00 94.06 93 ASP A O 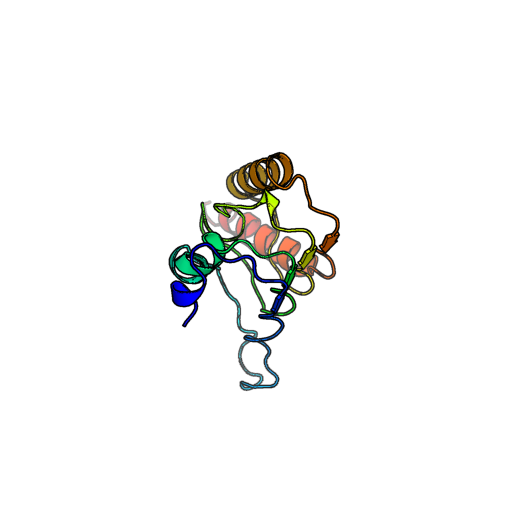1
ATOM 758 N N . GLU A 1 94 ? 0.663 11.790 -0.748 1.00 93.81 94 GLU A N 1
ATOM 759 C CA . GLU A 1 94 ? -0.377 10.758 -0.719 1.00 93.81 94 GLU A CA 1
ATOM 760 C C . GLU A 1 94 ? -0.157 9.744 0.408 1.00 93.81 94 GLU A C 1
ATOM 762 O O . GLU A 1 94 ? -1.112 9.376 1.093 1.00 93.81 94 GLU A O 1
ATOM 767 N N . LEU A 1 95 ? 1.088 9.324 0.639 1.00 94.56 95 LEU A N 1
ATOM 768 C CA . LEU A 1 95 ? 1.448 8.393 1.707 1.00 94.56 95 LEU A CA 1
ATOM 769 C C . LEU A 1 95 ? 1.173 8.994 3.089 1.00 94.56 95 LEU A C 1
ATOM 771 O O . LEU A 1 95 ? 0.532 8.355 3.924 1.00 94.56 95 LEU A O 1
ATOM 775 N N . ASN A 1 96 ? 1.577 10.244 3.308 1.00 95.44 96 ASN A N 1
ATOM 776 C CA . ASN A 1 96 ? 1.289 10.979 4.538 1.00 95.44 96 ASN A CA 1
ATOM 777 C C . ASN A 1 96 ? -0.222 11.124 4.755 1.00 95.44 96 ASN A C 1
ATOM 779 O O . ASN A 1 96 ? -0.733 10.873 5.848 1.00 95.44 96 ASN A O 1
ATOM 783 N N . THR A 1 97 ? -0.961 11.474 3.700 1.00 95.62 97 THR A N 1
ATOM 784 C CA . THR A 1 97 ? -2.425 11.583 3.750 1.00 95.62 97 THR A CA 1
ATOM 785 C C . THR A 1 97 ? -3.079 10.244 4.087 1.00 95.62 97 THR A C 1
ATOM 787 O O . THR A 1 97 ? -4.014 10.204 4.889 1.00 95.62 97 THR A O 1
ATOM 790 N N . PHE A 1 98 ? -2.593 9.150 3.499 1.00 96.12 98 PHE A N 1
ATOM 791 C CA . PHE A 1 98 ? -3.067 7.802 3.782 1.00 96.12 98 PHE A CA 1
ATOM 792 C C . PHE A 1 98 ? -2.845 7.436 5.250 1.00 96.12 98 PHE A C 1
ATOM 794 O O . PHE A 1 98 ? -3.802 7.063 5.930 1.00 96.12 98 PHE A O 1
ATOM 801 N N . PHE A 1 99 ? -1.626 7.595 5.772 1.00 96.69 99 PHE A N 1
ATOM 802 C CA . PHE A 1 99 ? -1.318 7.261 7.164 1.00 96.69 99 PHE A CA 1
ATOM 803 C C . PHE A 1 99 ? -2.109 8.106 8.164 1.00 96.69 99 PHE A C 1
ATOM 805 O O . PHE A 1 99 ? -2.630 7.558 9.132 1.00 96.69 99 PHE A O 1
ATOM 812 N N . ASN A 1 100 ? -2.300 9.401 7.894 1.00 97.00 100 ASN A N 1
ATOM 813 C CA . ASN A 1 100 ? -3.101 10.279 8.753 1.00 97.00 100 ASN A CA 1
ATOM 814 C C . ASN A 1 100 ? -4.569 9.840 8.871 1.00 97.00 100 ASN A C 1
ATOM 816 O O . ASN A 1 100 ? -5.219 10.131 9.873 1.00 97.00 100 ASN A O 1
ATOM 820 N N . LYS A 1 101 ? -5.110 9.157 7.855 1.00 96.44 101 LYS A N 1
ATOM 821 C CA . LYS A 1 101 ? -6.506 8.692 7.840 1.00 96.44 101 LYS A CA 1
ATOM 822 C C . LYS A 1 101 ? -6.664 7.211 8.206 1.00 96.44 101 LYS A C 1
ATOM 824 O O . LYS A 1 101 ? -7.758 6.793 8.576 1.00 96.44 101 LYS A O 1
ATOM 829 N N . SER A 1 102 ? -5.598 6.416 8.130 1.00 96.38 102 SER A N 1
ATOM 830 C CA . SER A 1 102 ? -5.623 4.962 8.356 1.00 96.38 102 SER A CA 1
ATOM 831 C C . SER A 1 102 ? -5.515 4.605 9.842 1.00 96.38 102 SER A C 1
ATOM 833 O O . SER A 1 102 ? -4.592 3.916 10.270 1.00 96.38 102 SER A O 1
ATOM 835 N N . ILE A 1 103 ? -6.470 5.069 10.650 1.00 96.00 103 ILE A N 1
ATOM 836 C CA . ILE A 1 103 ? -6.436 4.941 12.120 1.00 96.00 103 ILE A CA 1
ATOM 837 C C . ILE A 1 103 ? -6.459 3.492 12.639 1.00 96.00 103 ILE A C 1
ATOM 839 O O . ILE A 1 103 ? -6.073 3.245 13.778 1.00 96.00 103 ILE A O 1
ATOM 843 N N . ALA A 1 104 ? -6.920 2.534 11.828 1.00 96.69 104 ALA A N 1
ATOM 844 C CA . ALA A 1 104 ? -6.991 1.118 12.191 1.00 96.69 104 ALA A CA 1
ATOM 845 C C . ALA A 1 104 ? -5.784 0.298 11.703 1.00 96.69 104 ALA A C 1
ATOM 847 O O . ALA A 1 104 ? -5.747 -0.914 11.935 1.00 96.69 104 ALA A O 1
ATOM 848 N N . LEU A 1 105 ? -4.817 0.930 11.027 1.00 97.69 105 LEU A N 1
ATOM 849 C CA . LEU A 1 105 ? -3.696 0.251 10.389 1.00 97.69 105 LEU A CA 1
ATOM 850 C C . LEU A 1 105 ? -2.788 -0.418 11.425 1.00 97.69 105 LEU A C 1
ATOM 852 O O . LEU A 1 105 ? -2.229 0.225 12.310 1.00 97.69 105 LEU A O 1
ATOM 856 N N . LYS A 1 106 ? -2.620 -1.730 11.284 1.00 98.06 106 LYS A N 1
ATOM 857 C CA . LYS A 1 106 ? -1.742 -2.571 12.109 1.00 98.06 106 LYS A CA 1
ATOM 858 C C . LYS A 1 106 ? -0.528 -3.062 11.338 1.00 98.06 106 LYS A C 1
ATOM 860 O O . LYS A 1 106 ? 0.508 -3.343 11.933 1.00 98.06 106 LYS A O 1
ATOM 865 N N . THR A 1 107 ? -0.654 -3.219 10.022 1.00 98.00 107 THR A N 1
ATOM 866 C CA . THR A 1 107 ? 0.421 -3.731 9.172 1.00 98.00 107 THR A CA 1
ATOM 867 C C . THR A 1 107 ? 0.484 -2.949 7.875 1.00 98.00 107 THR A C 1
ATOM 869 O O . THR A 1 107 ? -0.495 -2.892 7.136 1.00 98.00 107 THR A O 1
ATOM 872 N N . PHE A 1 108 ? 1.663 -2.404 7.589 1.00 96.62 108 PHE A N 1
ATOM 873 C CA . PHE A 1 108 ? 2.032 -1.851 6.295 1.00 96.62 108 PHE A CA 1
ATOM 874 C C . PHE A 1 108 ? 3.310 -2.550 5.833 1.00 96.62 108 PHE A C 1
ATOM 876 O O . PHE A 1 108 ? 4.398 -2.257 6.326 1.00 96.62 108 PHE A O 1
ATOM 883 N N . ASP A 1 109 ? 3.171 -3.534 4.949 1.00 95.62 109 ASP A N 1
ATOM 884 C CA . ASP A 1 109 ? 4.296 -4.336 4.472 1.00 95.62 109 ASP A CA 1
ATOM 885 C C . ASP A 1 109 ? 4.754 -3.845 3.099 1.00 95.62 109 ASP A C 1
ATOM 887 O O . ASP A 1 109 ? 4.149 -4.139 2.068 1.00 95.62 109 ASP A O 1
ATOM 891 N N . TYR A 1 110 ? 5.847 -3.095 3.111 1.00 90.75 110 TYR A N 1
ATOM 892 C CA . TYR A 1 110 ? 6.511 -2.521 1.943 1.00 90.75 110 TYR A CA 1
ATOM 893 C C . TYR A 1 110 ? 7.915 -3.138 1.762 1.00 90.75 110 TYR A C 1
ATOM 895 O O . TYR A 1 110 ? 8.868 -2.489 1.340 1.00 90.75 110 TYR A O 1
ATOM 903 N N . SER A 1 111 ? 8.080 -4.405 2.160 1.00 87.88 111 SER A N 1
ATOM 904 C CA . SER A 1 111 ? 9.365 -5.113 2.114 1.00 87.88 111 SER A CA 1
ATOM 905 C C . SER A 1 111 ? 9.718 -5.664 0.721 1.00 87.88 111 SER A C 1
ATOM 907 O O . SER A 1 111 ? 8.890 -5.727 -0.187 1.00 87.88 111 SER A O 1
ATOM 909 N N . PHE A 1 112 ? 10.973 -6.096 0.543 1.00 76.25 112 PHE A N 1
ATOM 910 C CA . PHE A 1 112 ? 11.482 -6.726 -0.691 1.00 76.25 112 PHE A CA 1
ATOM 911 C C . PHE A 1 112 ? 11.363 -5.878 -1.963 1.00 76.25 112 PHE A C 1
ATOM 913 O O . PHE A 1 112 ? 11.240 -6.413 -3.063 1.00 76.25 112 PHE A O 1
ATOM 920 N N . ILE A 1 113 ? 11.447 -4.559 -1.819 1.00 69.31 113 ILE A N 1
ATOM 921 C CA . ILE A 1 113 ? 11.487 -3.637 -2.951 1.00 69.31 113 ILE A CA 1
ATOM 922 C C . ILE A 1 113 ? 12.938 -3.529 -3.419 1.00 69.31 113 ILE A C 1
ATOM 924 O O . ILE A 1 113 ? 13.795 -3.091 -2.645 1.00 69.31 113 ILE A O 1
ATOM 928 N N . PRO A 1 114 ? 13.264 -3.986 -4.642 1.00 60.78 114 PRO A N 1
ATOM 929 C CA . PRO A 1 114 ? 14.645 -4.068 -5.077 1.00 60.78 114 PRO A CA 1
ATOM 930 C C . PRO A 1 114 ? 15.256 -2.670 -5.203 1.00 60.78 114 PRO A C 1
ATOM 932 O O . PRO A 1 114 ? 14.866 -1.885 -6.064 1.00 60.78 114 PRO A O 1
ATOM 935 N N . VAL A 1 115 ? 16.304 -2.414 -4.413 1.00 53.12 115 VAL A N 1
ATOM 936 C CA . VAL A 1 115 ? 17.168 -1.215 -4.489 1.00 53.12 115 VAL A CA 1
ATOM 937 C C . VAL A 1 115 ? 17.684 -0.967 -5.916 1.00 53.12 115 VAL A C 1
ATOM 939 O O . VAL A 1 115 ? 17.946 0.166 -6.305 1.00 53.12 115 VAL A O 1
ATOM 942 N N . ARG A 1 116 ? 17.778 -2.020 -6.738 1.00 47.78 116 ARG A N 1
ATOM 943 C CA . ARG A 1 116 ? 18.221 -1.944 -8.133 1.00 47.78 116 ARG A CA 1
ATOM 944 C C . ARG A 1 116 ? 17.313 -1.080 -9.024 1.00 47.78 116 ARG A C 1
ATOM 946 O O . ARG A 1 116 ? 17.843 -0.374 -9.867 1.00 47.78 116 ARG A O 1
ATOM 953 N N . TYR A 1 117 ? 15.995 -1.056 -8.793 1.00 49.88 117 TYR A N 1
ATOM 954 C CA . TYR A 1 117 ? 15.091 -0.144 -9.520 1.00 49.88 117 TYR A CA 1
ATOM 955 C C . TYR A 1 117 ? 15.332 1.319 -9.135 1.00 49.88 117 TYR A C 1
ATOM 957 O O . TYR A 1 117 ? 15.364 2.189 -9.998 1.00 49.88 117 TYR A O 1
ATOM 965 N N . TRP A 1 118 ? 15.603 1.568 -7.852 1.00 48.47 118 TRP A N 1
ATOM 966 C CA . TRP A 1 118 ? 16.023 2.878 -7.345 1.00 48.47 118 TRP A CA 1
ATOM 967 C C . TRP A 1 118 ? 17.301 3.372 -8.041 1.00 48.47 118 TRP A C 1
ATOM 969 O O . TRP A 1 118 ? 17.417 4.548 -8.371 1.00 48.47 118 TRP A O 1
ATOM 979 N N . LEU A 1 119 ? 18.271 2.485 -8.278 1.00 47.62 119 LEU A N 1
ATOM 980 C CA . LEU A 1 119 ? 19.526 2.833 -8.953 1.00 47.62 119 LEU A CA 1
ATOM 981 C C . LEU A 1 119 ? 19.353 3.018 -10.468 1.00 47.62 119 LEU A C 1
ATOM 983 O O . LEU A 1 119 ? 19.995 3.894 -11.036 1.00 47.62 119 LEU A O 1
ATOM 987 N N . GLU A 1 120 ? 18.488 2.237 -11.119 1.00 47.78 120 GLU A N 1
ATOM 988 C CA . GLU A 1 120 ? 18.228 2.337 -12.562 1.00 47.78 120 GLU A CA 1
ATOM 989 C C . GLU A 1 120 ? 17.419 3.601 -12.923 1.00 47.78 120 GLU A C 1
ATOM 991 O O . GLU A 1 120 ? 17.785 4.285 -13.876 1.00 47.78 120 GLU A O 1
ATOM 996 N N . GLU A 1 121 ? 16.407 3.992 -12.135 1.00 49.59 121 GLU A N 1
ATOM 997 C CA . GLU A 1 121 ? 15.652 5.248 -12.342 1.00 49.59 121 GLU A CA 1
ATOM 998 C C . GLU A 1 121 ? 16.566 6.485 -12.158 1.00 49.59 121 GLU A C 1
ATOM 1000 O O . GLU A 1 121 ? 16.553 7.406 -12.974 1.00 49.59 121 GLU A O 1
ATOM 1005 N N . ASN A 1 122 ? 17.463 6.470 -11.161 1.00 48.25 122 ASN A N 1
ATOM 1006 C CA . ASN A 1 122 ? 18.452 7.542 -10.964 1.00 48.25 122 ASN A CA 1
ATOM 1007 C C . ASN A 1 122 ? 19.579 7.545 -12.014 1.00 48.25 122 ASN A C 1
ATOM 1009 O O . ASN A 1 122 ? 20.102 8.607 -12.350 1.00 48.25 122 ASN A O 1
ATOM 1013 N N . ALA A 1 123 ? 19.960 6.386 -12.558 1.00 46.44 123 ALA A N 1
ATOM 1014 C CA . ALA A 1 123 ? 20.953 6.305 -13.630 1.00 46.44 123 ALA A CA 1
ATOM 1015 C C . ALA A 1 123 ? 20.411 6.843 -14.966 1.00 46.44 123 ALA A C 1
ATOM 1017 O O . ALA A 1 123 ? 21.160 7.455 -15.726 1.00 46.44 123 ALA A O 1
ATOM 1018 N N . VAL A 1 124 ? 19.116 6.661 -15.246 1.00 46.91 124 VAL A N 1
ATOM 1019 C CA . VAL A 1 124 ? 18.463 7.247 -16.428 1.00 46.91 124 VAL A CA 1
ATOM 1020 C C . VAL A 1 124 ? 18.410 8.774 -16.312 1.00 46.91 124 VAL A C 1
ATOM 1022 O O . VAL A 1 124 ? 18.814 9.463 -17.247 1.00 46.91 124 VAL A O 1
ATOM 1025 N N . HIS A 1 125 ? 18.050 9.318 -15.146 1.00 46.28 125 HIS A N 1
ATOM 1026 C CA . HIS A 1 125 ? 18.009 10.771 -14.939 1.00 46.28 125 HIS A CA 1
ATOM 1027 C C . HIS A 1 125 ? 19.391 11.450 -14.894 1.00 46.28 125 HIS A C 1
ATOM 1029 O O . HIS A 1 125 ? 19.515 12.610 -15.285 1.00 46.28 125 HIS A O 1
ATOM 1035 N N . HIS A 1 126 ? 20.456 10.745 -14.497 1.00 40.47 126 HIS A N 1
ATOM 1036 C CA . HIS A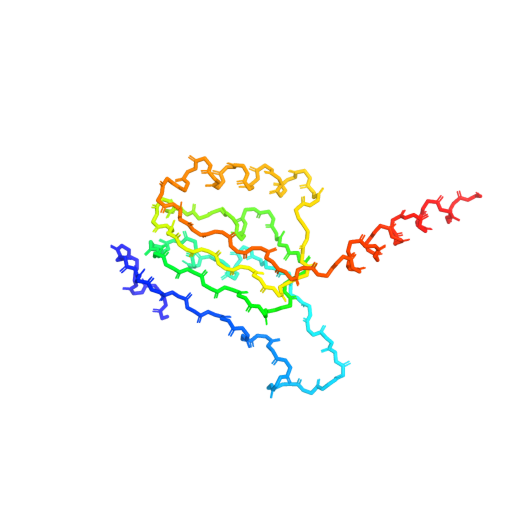 1 126 ? 21.823 11.273 -14.606 1.00 40.47 126 HIS A CA 1
ATOM 1037 C C . HIS A 1 126 ? 22.392 11.238 -16.033 1.00 40.47 126 HIS A C 1
ATOM 1039 O O . HIS A 1 126 ? 23.280 12.031 -16.344 1.00 40.47 126 HIS A O 1
ATOM 1045 N N . ASN A 1 127 ? 21.878 10.375 -16.913 1.00 40.88 127 ASN A N 1
ATOM 1046 C CA . ASN A 1 127 ? 22.313 10.322 -18.310 1.00 40.88 127 ASN A CA 1
ATOM 1047 C C . ASN A 1 127 ? 21.600 11.348 -19.207 1.00 40.88 127 ASN A C 1
ATOM 1049 O O . ASN A 1 127 ? 22.175 11.770 -20.208 1.00 40.88 127 ASN A O 1
ATOM 1053 N N . GLU A 1 128 ? 20.401 11.813 -18.845 1.00 42.50 128 GLU A N 1
ATOM 1054 C CA . GLU A 1 128 ? 19.718 12.883 -19.591 1.00 42.50 128 GLU A CA 1
ATOM 1055 C C . GLU A 1 128 ? 20.426 14.243 -19.445 1.00 42.50 128 GLU A C 1
ATOM 1057 O O . GLU A 1 128 ? 20.477 15.014 -20.404 1.00 42.50 128 GLU A O 1
ATOM 1062 N N . HIS A 1 129 ? 21.081 14.506 -18.309 1.00 39.22 129 HIS A N 1
ATOM 1063 C CA . HIS A 1 129 ? 21.838 15.746 -18.088 1.00 39.22 129 HIS A CA 1
ATOM 1064 C C . HIS A 1 129 ? 23.180 15.836 -18.834 1.00 39.22 129 HIS A C 1
ATOM 1066 O O . HIS A 1 129 ? 23.725 16.930 -18.935 1.00 39.22 129 HIS A O 1
ATOM 1072 N N . ASN A 1 130 ? 23.687 14.734 -19.397 1.00 39.97 130 ASN A N 1
ATOM 1073 C CA . ASN A 1 130 ? 24.947 14.705 -20.156 1.00 39.97 130 ASN A CA 1
ATOM 1074 C C . ASN A 1 130 ? 24.740 14.631 -21.681 1.00 39.97 130 ASN A C 1
ATOM 1076 O O . ASN A 1 130 ? 25.677 14.328 -22.415 1.00 39.97 130 ASN A O 1
ATOM 1080 N N . SER A 1 131 ? 23.519 14.876 -22.171 1.00 42.25 131 SER A N 1
ATOM 1081 C CA . SER A 1 131 ? 23.196 14.805 -23.607 1.00 42.25 131 SER A CA 1
ATOM 1082 C C . SER A 1 131 ? 22.909 16.158 -24.272 1.00 42.25 131 SER A C 1
ATOM 1084 O O . SER A 1 131 ? 22.585 16.200 -25.457 1.00 42.25 131 SER A O 1
ATOM 1086 N N . TYR A 1 132 ? 23.120 17.269 -23.558 1.00 41.94 132 TYR A N 1
ATOM 1087 C CA . TYR A 1 132 ? 23.146 18.607 -24.146 1.00 41.94 132 TYR A CA 1
ATOM 1088 C C . TYR A 1 132 ? 24.426 19.347 -23.727 1.00 41.94 132 TYR A C 1
ATOM 1090 O O . TYR A 1 132 ? 24.479 19.905 -22.635 1.00 41.94 132 TYR A O 1
ATOM 1098 N N . PHE A 1 133 ? 25.374 19.379 -24.675 1.00 37.59 133 PHE A N 1
ATOM 1099 C CA . PHE A 1 133 ? 26.661 20.098 -24.722 1.00 37.59 133 PHE A CA 1
ATOM 1100 C C . PHE A 1 133 ? 27.863 19.495 -23.988 1.00 37.59 133 PHE A C 1
ATOM 1102 O O . PHE A 1 133 ? 27.851 19.396 -22.745 1.00 37.59 133 PHE A O 1
#

Secondary structure (DSSP, 8-state):
-GGGGTT-EEEEEE-TTTT-GGGS-TT----EEEPHHHHTTGGGSEEEEEE-TTS-EEEE-TTSTT--S-GGG-SEEE-TT----S-SHHHHHHHHHHHHH-TT--EEE-----HHHHHHHHHHHHHHTTS--